Protein AF-T1FFN0-F1 (afdb_monomer_lite)

Foldseek 3Di:
DDDDDDDDDDDDDDDDDDPDPDDPPVVVCVVVVDDPDDDDDDDDDDDDDDDDDPDPDDDPPVNVVVVVVVVVVVVVVVVVVVVVVVVVVVVVVVVVVVVVVVVVVVVVVCCVVCVPPPPPPPQLVVLVVVLVVVCVVPVPCNVVSVVSVVVSVVRVVVVVVVPPDPD

Structure (mmCIF, N/CA/C/O backbone):
data_AF-T1FFN0-F1
#
_entry.id   AF-T1FFN0-F1
#
loop_
_atom_site.group_PDB
_atom_site.id
_atom_site.type_symbol
_atom_site.label_atom_id
_atom_site.label_alt_id
_atom_site.label_comp_id
_atom_site.label_asym_id
_atom_site.label_entity_id
_atom_site.label_seq_id
_atom_site.pdbx_PDB_ins_code
_atom_site.Cartn_x
_atom_site.Cartn_y
_atom_site.Cartn_z
_atom_site.occupancy
_atom_site.B_iso_or_equiv
_atom_site.auth_seq_id
_atom_site.auth_comp_id
_atom_site.auth_asym_id
_atom_site.auth_atom_id
_atom_site.pdbx_PDB_model_num
ATOM 1 N N . MET A 1 1 ? -22.263 26.441 -29.463 1.00 45.97 1 MET A N 1
ATOM 2 C CA . MET A 1 1 ? -21.286 26.185 -28.383 1.00 45.97 1 MET A CA 1
ATOM 3 C C . MET A 1 1 ? -21.674 24.880 -27.712 1.00 45.97 1 MET A C 1
ATOM 5 O O . MET A 1 1 ? -22.734 24.830 -27.111 1.00 45.97 1 MET A O 1
ATOM 9 N N . GLY A 1 2 ? -20.894 23.817 -27.893 1.00 42.19 2 GLY A N 1
ATOM 10 C CA . GLY A 1 2 ? -21.203 22.498 -27.337 1.00 42.19 2 GLY A CA 1
ATOM 11 C C . GLY A 1 2 ? -20.048 21.542 -27.599 1.00 42.19 2 GLY A C 1
ATOM 12 O O . GLY A 1 2 ? -20.045 20.845 -28.605 1.00 42.19 2 GLY A O 1
ATOM 13 N N . GLY A 1 3 ? -19.026 21.594 -26.744 1.00 42.66 3 GLY A N 1
ATOM 14 C CA . GLY A 1 3 ? -17.899 20.665 -26.771 1.00 42.66 3 GLY A CA 1
ATOM 15 C C . GLY A 1 3 ? -18.225 19.443 -25.921 1.00 42.66 3 GLY A C 1
ATOM 16 O O . GLY A 1 3 ? -18.345 19.564 -24.704 1.00 42.66 3 GLY A O 1
ATOM 17 N N . GLY A 1 4 ? -18.385 18.285 -26.559 1.00 47.31 4 GLY A N 1
ATOM 18 C CA . GLY A 1 4 ? -18.481 17.002 -25.869 1.00 47.31 4 GLY A CA 1
ATOM 19 C C . GLY A 1 4 ? -17.103 16.574 -25.374 1.00 47.31 4 GLY A C 1
ATOM 20 O O . GLY A 1 4 ? -16.190 16.378 -26.173 1.00 47.31 4 GLY A O 1
ATOM 21 N N . GLN A 1 5 ? -16.948 16.455 -24.057 1.00 47.97 5 GLN A N 1
ATOM 22 C CA . GLN A 1 5 ? -15.774 15.859 -23.426 1.00 47.97 5 GLN A CA 1
ATOM 23 C C . GLN A 1 5 ? -15.932 14.336 -23.466 1.00 47.97 5 GLN A C 1
ATOM 25 O O . GLN A 1 5 ? -16.885 13.795 -22.909 1.00 47.97 5 GLN A O 1
ATOM 30 N N . SER A 1 6 ? -15.018 13.652 -24.153 1.00 55.56 6 SER A N 1
ATOM 31 C CA . SER A 1 6 ? -14.936 12.192 -24.143 1.00 55.56 6 SER A CA 1
ATOM 32 C C . SER A 1 6 ? -14.094 11.769 -22.942 1.00 55.56 6 SER A C 1
ATOM 34 O O . SER A 1 6 ? -12.878 11.962 -22.933 1.00 55.56 6 SER A O 1
ATOM 36 N N . VAL A 1 7 ? -14.749 11.254 -21.903 1.00 54.47 7 VAL A N 1
ATOM 37 C CA . VAL A 1 7 ? -14.089 10.625 -20.755 1.00 54.47 7 VAL A CA 1
ATOM 38 C C . VAL A 1 7 ? -13.766 9.189 -21.162 1.00 54.47 7 VAL A C 1
ATOM 40 O O . VAL A 1 7 ? -14.671 8.412 -21.451 1.00 54.47 7 VAL A O 1
ATOM 43 N N . GLN A 1 8 ? -12.480 8.840 -21.234 1.00 54.41 8 GLN A N 1
ATOM 44 C CA . GLN A 1 8 ? -12.067 7.448 -21.401 1.00 54.41 8 GLN A CA 1
ATOM 45 C C . GLN A 1 8 ? -12.192 6.729 -20.059 1.00 54.41 8 GLN A C 1
ATOM 47 O O . GLN A 1 8 ? -11.518 7.067 -19.087 1.00 54.41 8 GLN A O 1
ATOM 52 N N . GLU A 1 9 ? -13.078 5.742 -20.026 1.00 49.75 9 GLU A N 1
ATOM 53 C CA . GLU A 1 9 ? -13.283 4.837 -18.904 1.00 49.75 9 GLU A CA 1
ATOM 54 C C . GLU A 1 9 ? -12.183 3.763 -18.938 1.00 49.75 9 GLU A C 1
ATOM 56 O O . GLU A 1 9 ? -12.127 2.933 -19.847 1.00 49.75 9 GLU A O 1
ATOM 61 N N . ALA A 1 10 ? -11.257 3.807 -17.980 1.00 49.78 10 ALA A N 1
ATOM 62 C CA . ALA A 1 10 ? -10.279 2.746 -17.782 1.00 49.78 10 ALA A CA 1
ATOM 63 C C . ALA A 1 10 ? -10.922 1.657 -16.914 1.00 49.78 10 ALA A C 1
ATOM 65 O O . ALA A 1 10 ? -11.065 1.820 -15.703 1.00 49.78 10 ALA A O 1
ATOM 66 N N . SER A 1 11 ? -11.341 0.556 -17.538 1.00 48.44 11 SER A N 1
ATOM 67 C CA . SER A 1 11 ? -11.796 -0.630 -16.813 1.00 48.44 11 SER A CA 1
ATOM 68 C C . SER A 1 11 ? -10.577 -1.362 -16.248 1.00 48.44 11 SER A C 1
ATOM 70 O O . SER A 1 11 ? -9.850 -2.047 -16.970 1.00 48.44 11 SER A O 1
ATOM 72 N N . SER A 1 12 ? -10.331 -1.172 -14.953 1.00 39.09 12 SER A N 1
ATOM 73 C CA . SER A 1 12 ? -9.377 -1.963 -14.181 1.00 39.09 12 SER A CA 1
ATOM 74 C C . SER A 1 12 ? -10.024 -3.301 -13.841 1.00 39.09 12 SER A C 1
ATOM 76 O O . SER A 1 12 ? -10.807 -3.386 -12.900 1.00 39.09 12 SER A O 1
ATOM 78 N N . ASN A 1 13 ? -9.707 -4.342 -14.607 1.00 48.81 13 ASN A N 1
ATOM 79 C CA . ASN A 1 13 ? -9.974 -5.708 -14.173 1.00 48.81 13 ASN A CA 1
ATOM 80 C C . ASN A 1 13 ? -8.762 -6.202 -13.380 1.00 48.81 13 ASN A C 1
ATOM 82 O O . ASN A 1 13 ? -7.650 -6.263 -13.904 1.00 48.81 13 ASN A O 1
ATOM 86 N N . GLU A 1 14 ? -8.991 -6.517 -12.108 1.00 52.44 14 GLU A N 1
ATOM 87 C CA . GLU A 1 14 ? -8.024 -7.163 -11.229 1.00 52.44 14 GLU A CA 1
ATOM 88 C C . GLU A 1 14 ? -7.715 -8.575 -11.738 1.00 52.44 14 GLU A C 1
ATOM 90 O O . GLU A 1 14 ? -8.540 -9.485 -11.661 1.00 52.44 14 GLU A O 1
ATOM 95 N N . ALA A 1 15 ? -6.498 -8.755 -12.237 1.00 44.44 15 ALA A N 1
ATOM 96 C CA . ALA A 1 15 ? -5.793 -10.024 -12.217 1.00 44.44 15 ALA A CA 1
ATOM 97 C C . ALA A 1 15 ? -4.294 -9.717 -12.163 1.00 44.44 15 ALA A C 1
ATOM 99 O O . ALA A 1 15 ? -3.746 -9.078 -13.061 1.00 44.44 15 ALA A O 1
ATOM 100 N N . ASP A 1 16 ? -3.652 -10.152 -11.081 1.00 49.78 16 ASP A N 1
ATOM 101 C CA . ASP A 1 16 ? -2.201 -10.218 -10.959 1.00 49.78 16 ASP A CA 1
ATOM 1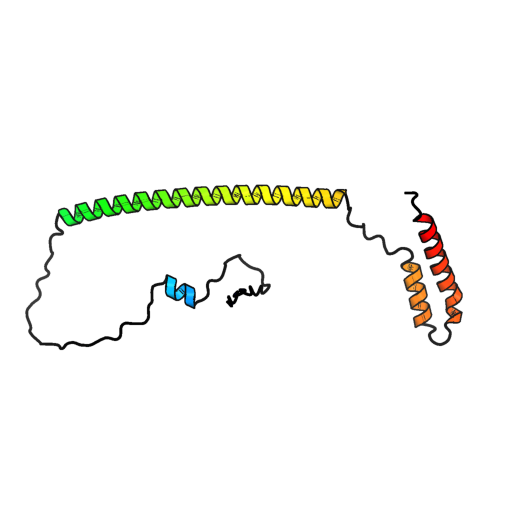02 C C . ASP A 1 16 ? -1.591 -10.874 -12.205 1.00 49.78 16 ASP A C 1
ATOM 104 O O . ASP A 1 16 ? -1.921 -12.015 -12.539 1.00 49.78 16 ASP A O 1
ATOM 108 N N . ASN A 1 17 ? -0.715 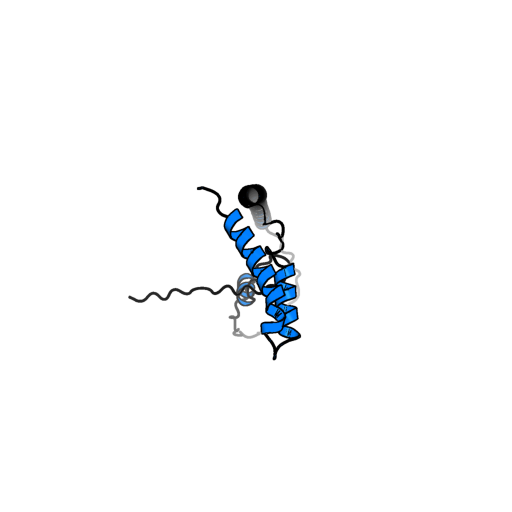-10.141 -12.891 1.00 49.81 17 ASN A N 1
ATOM 109 C CA . ASN A 1 17 ? 0.670 -10.488 -13.225 1.00 49.81 17 ASN A CA 1
ATOM 110 C C . ASN A 1 17 ? 1.152 -9.587 -14.373 1.00 49.81 17 ASN A C 1
ATOM 112 O O . ASN A 1 17 ? 0.579 -9.580 -15.456 1.00 49.81 17 ASN A O 1
ATOM 116 N N . ASP A 1 18 ? 2.255 -8.895 -14.095 1.00 44.69 18 ASP A N 1
ATOM 117 C CA . ASP A 1 18 ? 3.072 -8.079 -14.995 1.00 44.69 18 ASP A CA 1
ATOM 118 C C . ASP A 1 18 ? 2.391 -6.838 -15.599 1.00 44.69 18 ASP A C 1
ATOM 120 O O . ASP A 1 18 ? 1.409 -6.905 -16.334 1.00 44.69 18 ASP A O 1
ATOM 124 N N . SER A 1 19 ? 2.943 -5.662 -15.288 1.00 50.25 19 SER A N 1
ATOM 125 C CA . SER A 1 19 ? 2.472 -4.364 -15.785 1.00 50.25 19 SER A CA 1
ATOM 126 C C . SER A 1 19 ? 2.833 -4.208 -17.265 1.00 50.25 19 SER A C 1
ATOM 128 O O . SER A 1 19 ? 3.735 -3.462 -17.645 1.00 50.25 19 SER A O 1
ATOM 130 N N . ILE A 1 20 ? 2.141 -4.960 -18.114 1.00 58.66 20 ILE A N 1
ATOM 131 C CA . ILE A 1 20 ? 2.152 -4.807 -19.559 1.00 58.66 20 ILE A CA 1
ATOM 132 C C . ILE A 1 20 ? 0.840 -4.116 -19.907 1.00 58.66 20 ILE A C 1
ATOM 134 O O . ILE A 1 20 ? -0.233 -4.715 -19.887 1.00 58.66 20 ILE A O 1
ATOM 138 N N . ILE A 1 21 ? 0.927 -2.823 -20.218 1.00 66.44 21 ILE A N 1
ATOM 139 C CA . ILE A 1 21 ? -0.193 -2.064 -20.773 1.00 66.44 21 ILE A CA 1
ATOM 140 C C . ILE A 1 21 ? -0.539 -2.710 -22.122 1.00 66.44 21 ILE A C 1
ATOM 142 O O . ILE A 1 21 ? 0.165 -2.520 -23.116 1.00 66.44 21 ILE A O 1
ATOM 146 N N . GLY A 1 22 ? -1.593 -3.525 -22.146 1.00 68.00 22 GLY A N 1
ATOM 147 C CA . GLY A 1 22 ? -2.051 -4.212 -23.346 1.00 68.00 22 GLY A CA 1
ATOM 148 C C . GLY A 1 22 ? -2.553 -3.207 -24.377 1.00 68.00 22 GLY A C 1
ATOM 149 O O . GLY A 1 22 ? -3.601 -2.589 -24.200 1.00 68.00 22 GLY A O 1
ATOM 150 N N . ILE A 1 23 ? -1.818 -3.035 -25.474 1.00 82.12 23 ILE A N 1
ATOM 151 C CA . ILE A 1 23 ? -2.325 -2.285 -26.623 1.00 82.12 23 ILE A CA 1
ATOM 152 C C . ILE A 1 23 ? -3.437 -3.087 -27.303 1.00 82.12 23 ILE A C 1
ATOM 154 O O . ILE A 1 23 ? -3.294 -4.281 -27.564 1.00 82.12 23 ILE A O 1
ATOM 158 N N . SER A 1 24 ? -4.553 -2.429 -27.623 1.00 77.88 24 SER A N 1
ATOM 159 C CA . SER A 1 24 ? -5.635 -3.072 -28.367 1.00 77.88 24 SER A CA 1
ATOM 160 C C . SER A 1 24 ? -5.142 -3.535 -29.740 1.00 77.88 24 SER A C 1
ATOM 162 O O . SER A 1 24 ? -4.350 -2.858 -30.399 1.00 77.88 24 SER A O 1
ATOM 164 N N . GLU A 1 25 ? -5.666 -4.662 -30.219 1.00 77.75 25 GLU A N 1
ATOM 165 C CA . GLU A 1 25 ? -5.249 -5.299 -31.475 1.00 77.75 25 GLU A CA 1
ATOM 166 C C . GLU A 1 25 ? -5.337 -4.357 -32.695 1.00 77.75 25 GLU A C 1
ATOM 168 O O . GLU A 1 25 ? -4.529 -4.432 -33.622 1.00 77.75 25 GLU A O 1
ATOM 173 N N . ALA A 1 26 ? -6.277 -3.408 -32.675 1.00 71.62 26 ALA A N 1
ATOM 174 C CA . ALA A 1 26 ? -6.401 -2.368 -33.695 1.00 71.62 26 ALA A CA 1
ATOM 175 C C . ALA A 1 26 ? -5.206 -1.392 -33.713 1.00 71.62 26 ALA A C 1
ATOM 177 O O . ALA A 1 26 ? -4.771 -0.964 -34.782 1.00 71.62 26 ALA A O 1
ATOM 178 N N . VAL A 1 27 ? -4.655 -1.059 -32.542 1.00 78.62 27 VAL A N 1
ATOM 179 C CA . VAL A 1 27 ? -3.467 -0.203 -32.399 1.00 78.62 27 VAL A CA 1
ATOM 180 C C . VAL A 1 27 ? -2.218 -0.979 -32.808 1.00 78.62 27 VAL A C 1
ATOM 182 O O . VAL A 1 27 ? -1.406 -0.464 -33.575 1.00 78.62 27 VAL A O 1
ATOM 185 N N . ALA A 1 28 ? -2.116 -2.248 -32.400 1.00 84.12 28 ALA A N 1
ATOM 186 C CA . ALA A 1 28 ? -1.032 -3.132 -32.820 1.00 84.12 28 ALA A CA 1
ATOM 187 C C . ALA A 1 28 ? -0.964 -3.262 -34.354 1.00 84.12 28 ALA A C 1
ATOM 189 O O . ALA A 1 28 ? 0.104 -3.108 -34.942 1.00 84.12 28 ALA A O 1
ATOM 190 N N . LYS A 1 29 ? -2.109 -3.450 -35.028 1.00 81.31 29 LYS A N 1
ATOM 191 C CA . LYS A 1 29 ? -2.185 -3.546 -36.500 1.00 81.31 29 LYS A CA 1
ATOM 192 C C . LYS A 1 29 ? -1.694 -2.285 -37.224 1.00 81.31 29 LYS A C 1
ATOM 194 O O . LYS A 1 29 ? -1.070 -2.415 -38.275 1.00 81.31 29 LYS A O 1
ATOM 199 N N . ARG A 1 30 ? -1.918 -1.092 -36.658 1.00 77.56 30 ARG A N 1
ATOM 200 C CA . ARG A 1 30 ? -1.403 0.181 -37.203 1.00 77.56 30 ARG A CA 1
ATOM 201 C C . ARG A 1 30 ? 0.102 0.335 -36.994 1.00 77.56 30 ARG A C 1
ATOM 203 O O . ARG A 1 30 ? 0.792 0.748 -37.918 1.00 77.56 30 ARG A O 1
ATOM 210 N N . LEU A 1 31 ? 0.615 -0.050 -35.823 1.00 79.19 31 LEU A N 1
ATOM 211 C CA . LEU A 1 31 ? 2.058 -0.065 -35.542 1.00 79.19 31 LEU A CA 1
ATOM 212 C C . LEU A 1 31 ? 2.816 -1.031 -36.467 1.00 79.19 31 LEU A C 1
ATOM 214 O O . LEU A 1 31 ? 3.953 -0.768 -36.841 1.00 79.19 31 LEU A O 1
ATOM 218 N N . LEU A 1 32 ? 2.162 -2.121 -36.880 1.00 80.56 32 LEU A N 1
ATOM 219 C CA . LEU A 1 32 ? 2.678 -3.107 -37.834 1.00 80.56 32 LEU A CA 1
ATOM 220 C C . LEU A 1 32 ? 2.553 -2.674 -39.310 1.00 80.56 32 LEU A C 1
ATOM 222 O O . LEU A 1 32 ? 2.907 -3.454 -40.192 1.00 80.56 32 LEU A O 1
ATOM 226 N N . GLY A 1 33 ? 2.041 -1.469 -39.598 1.00 62.47 33 GLY A N 1
ATOM 227 C CA . GLY A 1 33 ? 2.013 -0.894 -40.948 1.00 62.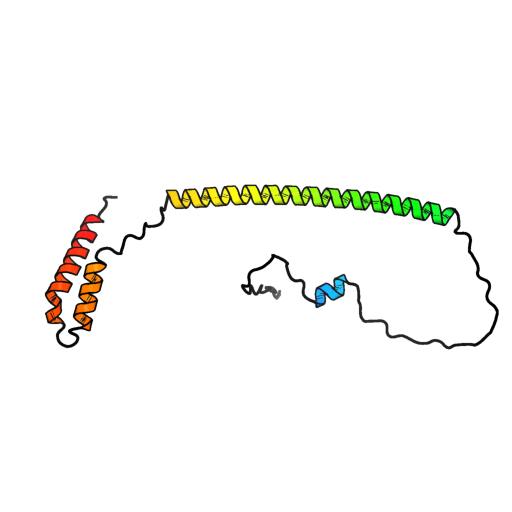47 33 GLY A CA 1
ATOM 2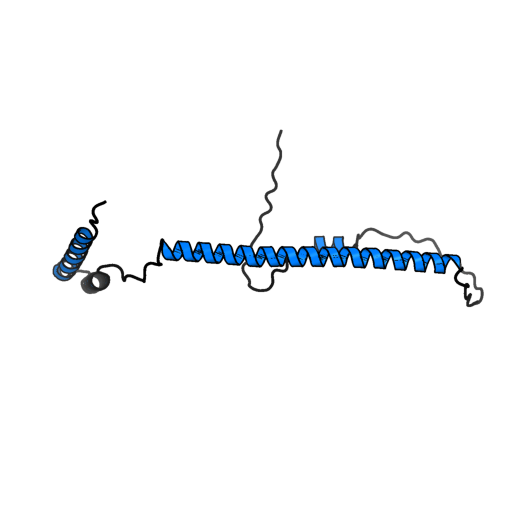28 C C . GLY A 1 33 ? 1.150 -1.645 -41.970 1.00 62.47 33 GLY A C 1
ATOM 229 O O . GLY A 1 33 ? 1.285 -1.414 -43.168 1.00 62.47 33 GLY A O 1
ATOM 230 N N . LYS A 1 34 ? 0.258 -2.543 -41.532 1.00 67.31 34 LYS A N 1
ATOM 231 C CA . LYS A 1 34 ? -0.667 -3.259 -42.422 1.00 67.31 34 LYS A CA 1
ATOM 232 C C . LYS A 1 34 ? -1.910 -2.407 -42.677 1.00 67.31 34 LYS A C 1
ATOM 234 O O . LYS A 1 34 ? -2.956 -2.637 -42.072 1.00 67.31 34 LYS A O 1
ATOM 239 N N . ASN A 1 35 ? -1.796 -1.433 -43.575 1.00 63.53 35 ASN A N 1
ATOM 240 C CA . ASN A 1 35 ? -2.975 -0.855 -44.214 1.00 63.53 35 ASN A CA 1
ATOM 241 C C . ASN A 1 35 ? -3.529 -1.891 -45.202 1.00 63.53 35 ASN A C 1
ATOM 243 O O . ASN A 1 35 ? -2.797 -2.415 -46.039 1.00 63.53 35 ASN A O 1
ATOM 247 N N . LYS A 1 36 ? -4.803 -2.253 -45.035 1.00 55.66 36 LYS A N 1
ATOM 248 C CA . LYS A 1 36 ? -5.549 -3.095 -45.971 1.00 55.66 36 LYS A CA 1
ATOM 249 C C . LYS A 1 36 ? -6.199 -2.185 -47.004 1.00 55.66 36 LYS A C 1
ATOM 251 O O . LYS A 1 36 ? -7.382 -1.942 -46.871 1.00 55.66 36 LYS A O 1
ATOM 256 N N . ASP A 1 37 ? -5.440 -1.703 -47.972 1.00 50.00 37 ASP A N 1
ATOM 257 C CA . ASP A 1 37 ? -5.969 -1.090 -49.191 1.00 50.00 37 ASP A CA 1
ATOM 258 C C . ASP A 1 37 ? -4.861 -1.193 -50.237 1.00 50.00 37 ASP A C 1
ATOM 260 O O . ASP A 1 37 ? -3.957 -0.373 -50.238 1.00 50.00 37 ASP A O 1
ATOM 264 N N . ASP A 1 38 ? -4.884 -2.260 -51.035 1.00 41.69 38 ASP A N 1
ATOM 265 C CA . ASP A 1 38 ? -4.315 -2.295 -52.388 1.00 41.69 38 ASP A CA 1
ATOM 266 C C . ASP A 1 38 ? -4.934 -3.501 -53.105 1.00 41.69 38 ASP A C 1
ATOM 268 O O . ASP A 1 38 ? -4.394 -4.607 -53.184 1.00 41.69 38 ASP A O 1
ATOM 272 N N . GLU A 1 39 ? -6.165 -3.268 -53.551 1.00 32.56 39 GLU A N 1
ATOM 273 C CA . GLU A 1 39 ? -6.803 -4.001 -54.628 1.00 32.56 39 GLU A CA 1
ATOM 274 C C . GLU A 1 39 ? -6.054 -3.694 -55.932 1.00 32.56 39 GLU A C 1
ATOM 276 O O . GLU A 1 39 ? -5.780 -2.547 -56.283 1.00 32.56 39 GLU A O 1
ATOM 281 N N . GLN A 1 40 ? -5.670 -4.757 -56.622 1.00 40.94 40 GLN A N 1
ATOM 282 C CA . GLN A 1 40 ? -4.894 -4.733 -57.852 1.00 40.94 40 GLN A CA 1
ATOM 283 C C . GLN A 1 40 ? -5.732 -4.220 -59.033 1.00 40.94 40 GLN A C 1
ATOM 285 O O . GLN A 1 40 ? -6.929 -4.497 -59.102 1.00 40.94 40 GLN A O 1
ATOM 290 N N . PRO A 1 41 ? -5.086 -3.660 -60.069 1.00 34.69 41 PRO A N 1
ATOM 291 C CA . PRO A 1 41 ? -5.476 -4.065 -61.409 1.00 34.69 41 PRO A CA 1
ATOM 292 C C . PRO A 1 41 ? -4.305 -4.685 -62.169 1.00 34.69 41 PRO A C 1
ATOM 294 O O . PRO A 1 41 ? -3.175 -4.199 -62.186 1.00 34.69 41 PRO A O 1
ATOM 297 N N . ALA A 1 42 ? -4.623 -5.819 -62.785 1.00 35.41 42 ALA A N 1
ATOM 298 C CA . ALA A 1 42 ? -3.781 -6.563 -63.697 1.00 35.41 42 ALA A CA 1
ATOM 299 C C . ALA A 1 42 ? -3.518 -5.768 -64.986 1.00 35.41 42 ALA A C 1
ATOM 301 O O . ALA A 1 42 ? -4.438 -5.177 -65.550 1.00 35.41 42 ALA A O 1
ATOM 302 N N . ILE A 1 43 ? -2.286 -5.837 -65.497 1.00 34.22 43 ILE A N 1
ATOM 303 C CA . ILE A 1 43 ? -1.988 -5.567 -66.907 1.00 34.22 43 ILE A CA 1
ATOM 304 C C . ILE A 1 43 ? -1.242 -6.778 -67.476 1.00 34.22 43 ILE A C 1
ATOM 306 O O . ILE A 1 43 ? -0.409 -7.394 -66.813 1.00 34.22 43 ILE A O 1
ATOM 310 N N . ALA A 1 44 ? -1.670 -7.135 -68.682 1.00 34.53 44 ALA A N 1
ATOM 311 C CA . ALA A 1 44 ? -1.509 -8.393 -69.385 1.00 34.53 44 ALA A CA 1
ATOM 312 C C . ALA A 1 44 ? -0.065 -8.850 -69.657 1.00 34.53 44 ALA A C 1
ATOM 314 O O . ALA A 1 44 ? 0.855 -8.058 -69.845 1.00 34.53 44 ALA A O 1
ATOM 315 N N . GLN A 1 45 ? 0.066 -10.174 -69.747 1.00 39.06 45 GLN A N 1
ATOM 316 C CA . GLN A 1 45 ? 1.222 -10.910 -70.247 1.00 39.06 45 GLN A CA 1
ATOM 317 C C . GLN A 1 45 ? 1.363 -10.732 -71.767 1.00 39.06 45 GLN A C 1
ATOM 319 O O . GLN A 1 45 ? 0.380 -10.839 -72.500 1.00 39.06 45 GLN A O 1
ATOM 324 N N . SER A 1 46 ? 2.595 -10.560 -72.245 1.00 40.19 46 SER A N 1
ATOM 325 C CA . SER A 1 46 ? 2.984 -10.928 -73.609 1.00 40.19 46 SER A CA 1
ATOM 326 C C . SER A 1 46 ? 4.243 -11.787 -73.542 1.00 40.19 46 SER A C 1
ATOM 328 O O . SER A 1 46 ? 5.275 -11.338 -73.039 1.00 40.19 46 SER A O 1
ATOM 330 N N . ASP A 1 47 ? 4.120 -13.019 -74.029 1.00 39.59 47 ASP A N 1
ATOM 331 C CA . ASP A 1 47 ? 5.189 -14.001 -74.189 1.00 39.59 47 ASP A CA 1
ATOM 332 C C . ASP A 1 47 ? 6.327 -13.505 -75.090 1.00 39.59 47 ASP A C 1
ATOM 334 O O . ASP A 1 47 ? 6.109 -12.819 -76.090 1.00 39.59 47 ASP A O 1
ATOM 338 N N . GLY A 1 48 ? 7.547 -13.931 -74.762 1.00 38.00 48 GLY A N 1
ATOM 339 C CA . GLY A 1 48 ? 8.741 -13.688 -75.563 1.00 38.00 48 GLY A CA 1
ATOM 340 C C . GLY A 1 48 ? 9.998 -14.254 -74.911 1.00 38.00 48 GLY A C 1
ATOM 341 O O . GLY A 1 48 ? 10.735 -13.541 -74.238 1.00 38.00 48 GLY A O 1
ATOM 342 N N . THR A 1 49 ? 10.230 -15.550 -75.114 1.00 41.62 49 THR A N 1
ATOM 343 C CA . THR A 1 49 ? 11.469 -16.296 -74.847 1.00 41.62 49 THR A CA 1
ATOM 344 C C . THR A 1 49 ? 12.734 -15.487 -75.148 1.00 41.62 49 THR A C 1
ATOM 346 O O . THR A 1 49 ? 12.908 -15.063 -76.286 1.00 41.62 49 THR A O 1
ATOM 349 N N . THR A 1 50 ? 13.671 -15.367 -74.197 1.00 40.19 50 THR A N 1
ATOM 350 C CA . THR A 1 50 ? 15.123 -15.323 -74.476 1.00 40.19 50 THR A CA 1
ATOM 351 C C . THR A 1 50 ? 15.944 -15.608 -73.214 1.00 40.19 50 THR A C 1
ATOM 353 O O . THR A 1 50 ? 15.653 -15.145 -72.116 1.00 40.19 50 THR A O 1
ATOM 356 N N . SER A 1 51 ? 16.963 -16.432 -73.437 1.00 50.97 51 SER A N 1
ATOM 357 C CA . SER A 1 51 ? 17.923 -17.074 -72.550 1.00 50.97 51 SER A CA 1
ATOM 358 C C . SER A 1 51 ? 18.482 -16.285 -71.367 1.00 50.97 51 SER A C 1
ATOM 360 O O . SER A 1 51 ? 18.778 -15.094 -71.424 1.00 50.97 51 SER A O 1
ATOM 362 N N . GLN A 1 52 ? 18.744 -17.064 -70.318 1.00 58.69 52 GLN A N 1
ATOM 363 C CA . GLN A 1 52 ? 19.513 -16.710 -69.139 1.00 58.69 52 GLN A CA 1
ATOM 364 C C . GLN A 1 52 ? 20.873 -16.095 -69.490 1.00 58.69 52 GLN A C 1
ATOM 366 O O . GLN A 1 52 ? 21.690 -16.706 -70.175 1.00 58.69 52 GLN A O 1
ATOM 371 N N . VAL A 1 53 ? 21.150 -14.936 -68.898 1.00 44.84 53 VAL A N 1
ATOM 372 C CA . VAL A 1 53 ? 22.506 -14.501 -68.571 1.00 44.84 53 VAL A CA 1
ATOM 373 C C . VAL A 1 53 ? 22.467 -14.078 -67.110 1.00 44.84 53 VAL A C 1
ATOM 375 O O . VAL A 1 53 ? 21.830 -13.087 -66.755 1.00 44.84 53 VAL A O 1
ATOM 378 N N . SER A 1 54 ? 23.119 -14.864 -66.251 1.00 59.97 54 SER A N 1
ATOM 379 C CA . SER A 1 54 ? 23.410 -14.500 -64.863 1.00 59.97 54 SER A CA 1
ATOM 380 C C . SER A 1 54 ? 24.289 -13.250 -64.865 1.00 59.97 54 SER A C 1
ATOM 382 O O . SER A 1 54 ? 25.516 -13.325 -64.920 1.00 59.97 54 SER A O 1
ATOM 384 N N . SER A 1 55 ? 23.645 -12.085 -64.865 1.00 53.91 55 SER A N 1
ATOM 385 C CA . SER A 1 55 ? 24.304 -10.788 -64.834 1.00 53.91 55 SER A CA 1
ATOM 386 C C . SER A 1 55 ? 24.728 -10.497 -63.398 1.00 53.91 55 SER A C 1
ATOM 388 O O . SER A 1 55 ? 23.977 -9.926 -62.607 1.00 53.91 55 SER A O 1
ATOM 390 N N . PHE A 1 56 ? 25.947 -10.903 -63.044 1.00 60.22 56 PHE A N 1
ATOM 391 C CA . PHE A 1 56 ? 26.642 -10.294 -61.918 1.00 60.22 56 PHE A CA 1
ATOM 392 C C . PHE A 1 56 ? 26.872 -8.825 -62.275 1.00 60.22 56 PHE A C 1
ATOM 394 O O . PHE A 1 56 ? 27.817 -8.482 -62.983 1.00 60.22 56 PHE A O 1
ATOM 401 N N . ARG A 1 57 ? 25.969 -7.949 -61.826 1.00 65.50 57 ARG A N 1
ATOM 402 C CA . ARG A 1 57 ? 26.206 -6.507 -61.855 1.00 65.50 57 ARG A CA 1
ATOM 403 C C . ARG A 1 57 ? 27.306 -6.212 -60.834 1.00 65.50 57 ARG A C 1
ATOM 405 O O . ARG A 1 57 ? 27.084 -6.483 -59.652 1.00 65.50 57 ARG A O 1
ATOM 412 N N . PRO A 1 58 ? 28.468 -5.668 -61.231 1.00 58.75 58 PRO A N 1
ATOM 413 C CA . PRO A 1 58 ? 29.410 -5.159 -60.250 1.00 58.75 58 PRO A CA 1
ATOM 414 C C . PRO A 1 58 ? 28.701 -4.038 -59.486 1.00 58.75 58 PRO A C 1
ATOM 416 O O . PRO A 1 58 ? 28.231 -3.067 -60.082 1.00 58.75 58 PRO A O 1
ATOM 419 N N . VAL A 1 59 ? 28.550 -4.209 -58.171 1.00 64.88 59 VAL A N 1
ATOM 420 C CA . VAL A 1 59 ? 28.050 -3.154 -57.285 1.00 64.88 59 VAL A CA 1
ATOM 421 C C . VAL A 1 59 ? 28.943 -1.935 -57.507 1.00 64.88 59 VAL A C 1
ATOM 423 O O . VAL A 1 59 ? 30.157 -2.028 -57.323 1.00 64.88 59 VAL A O 1
ATOM 426 N N . SER A 1 60 ? 28.357 -0.821 -57.959 1.00 73.31 60 SER A N 1
ATOM 427 C CA . SER A 1 60 ? 29.100 0.425 -58.179 1.00 73.31 60 SER A CA 1
ATOM 428 C C . SER A 1 60 ? 29.834 0.806 -56.891 1.00 73.31 60 SER A C 1
ATOM 430 O O . SER A 1 60 ? 29.258 0.732 -55.803 1.00 73.31 60 SER A O 1
ATOM 432 N N . LEU A 1 61 ? 31.097 1.221 -57.006 1.00 72.00 61 LEU A N 1
ATOM 433 C CA . LEU A 1 61 ? 31.917 1.692 -55.885 1.00 72.00 61 LEU A CA 1
ATOM 434 C C . LEU A 1 61 ? 31.180 2.764 -55.055 1.00 72.00 61 LEU A C 1
ATOM 436 O O . LEU A 1 61 ? 31.270 2.767 -53.830 1.00 72.00 61 LEU A O 1
ATOM 440 N N . GLU A 1 62 ? 30.368 3.594 -55.714 1.00 75.56 62 GLU A N 1
ATOM 441 C CA . GLU A 1 62 ? 29.524 4.632 -55.108 1.00 75.56 62 GLU A CA 1
ATOM 442 C C . GLU A 1 62 ? 28.379 4.066 -54.249 1.00 75.56 62 GLU A C 1
ATOM 444 O O . GLU A 1 62 ? 28.000 4.644 -53.231 1.00 75.56 62 GLU A O 1
ATOM 449 N N . ALA A 1 63 ? 27.834 2.902 -54.613 1.00 81.62 63 ALA A N 1
ATOM 450 C CA . ALA A 1 63 ? 26.794 2.243 -53.826 1.00 81.62 63 ALA A CA 1
ATOM 451 C C . ALA A 1 63 ? 27.363 1.663 -52.519 1.00 81.62 63 ALA A C 1
ATOM 453 O O . ALA A 1 63 ? 26.703 1.707 -51.478 1.00 81.62 63 ALA A O 1
ATOM 454 N N . ASN A 1 64 ? 28.607 1.173 -52.547 1.00 81.00 64 ASN A N 1
ATOM 455 C CA . ASN A 1 64 ? 29.299 0.692 -51.352 1.00 81.00 64 ASN A CA 1
ATOM 456 C C . ASN A 1 64 ? 29.663 1.835 -50.393 1.00 81.00 64 ASN A C 1
ATOM 458 O O . ASN A 1 64 ? 29.488 1.686 -49.184 1.00 81.00 64 ASN A O 1
ATOM 462 N N . THR A 1 65 ? 30.121 2.986 -50.898 1.00 83.62 65 THR A N 1
ATOM 463 C CA . THR A 1 65 ? 30.431 4.148 -50.045 1.00 83.62 65 THR A CA 1
ATOM 464 C C . THR A 1 65 ? 29.173 4.724 -49.391 1.00 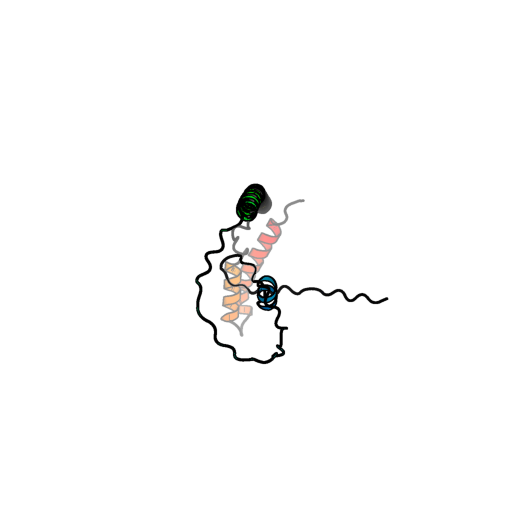83.62 65 THR A C 1
ATOM 466 O O . THR A 1 65 ? 29.186 5.005 -48.192 1.00 83.62 65 THR A O 1
ATOM 469 N N . LEU A 1 66 ? 28.059 4.810 -50.127 1.00 89.88 66 LEU A N 1
ATOM 470 C CA . LEU A 1 66 ? 26.757 5.209 -49.580 1.00 89.88 66 LEU A CA 1
ATOM 471 C C . LEU A 1 66 ? 26.241 4.223 -48.519 1.00 89.88 66 LEU A C 1
ATOM 473 O O . LEU A 1 66 ? 25.671 4.624 -47.504 1.00 89.88 66 LEU A O 1
ATOM 477 N N . TYR A 1 67 ? 26.442 2.923 -48.731 1.00 88.12 67 TYR A N 1
ATOM 478 C CA . TYR A 1 67 ? 26.069 1.906 -47.751 1.00 88.12 67 TYR A CA 1
ATOM 479 C C . TYR A 1 67 ? 26.872 2.042 -46.449 1.00 88.12 67 TYR A C 1
ATOM 481 O O . TYR A 1 67 ? 26.299 1.972 -45.359 1.00 88.12 67 TYR A O 1
ATOM 489 N N . LEU A 1 68 ? 28.186 2.269 -46.548 1.00 90.25 68 LEU A N 1
ATOM 490 C CA . LEU A 1 68 ? 29.052 2.467 -45.385 1.00 90.25 68 LEU A CA 1
ATOM 491 C C . LEU A 1 68 ? 28.671 3.727 -44.600 1.00 90.25 68 LEU A C 1
ATOM 493 O O . LEU A 1 68 ? 28.499 3.639 -43.384 1.00 90.25 68 LEU A O 1
ATOM 497 N N . SER A 1 69 ? 28.435 4.853 -45.281 1.00 87.81 69 SER A N 1
ATOM 498 C CA . SER A 1 69 ? 28.026 6.097 -44.616 1.00 87.81 69 SER A CA 1
ATOM 499 C C . SER A 1 69 ? 26.667 5.956 -43.923 1.00 87.81 69 SER A C 1
ATOM 501 O O . SER A 1 69 ? 26.504 6.367 -42.773 1.00 87.81 69 SER A O 1
ATOM 503 N N . LYS A 1 70 ? 25.699 5.279 -44.553 1.00 92.06 70 LYS A N 1
ATOM 504 C CA . LYS A 1 70 ? 24.405 4.969 -43.928 1.00 92.06 70 LYS A CA 1
ATOM 505 C C . LYS A 1 70 ? 24.564 4.066 -42.704 1.00 92.06 70 LYS A C 1
ATOM 507 O O . LYS A 1 70 ? 23.906 4.282 -41.688 1.00 92.06 70 LYS A O 1
ATOM 512 N N . LYS A 1 71 ? 25.447 3.067 -42.768 1.00 93.31 71 LYS A N 1
ATOM 513 C CA . LYS A 1 71 ? 25.734 2.168 -41.641 1.00 93.31 71 LYS A CA 1
ATOM 514 C C . LYS A 1 71 ? 26.360 2.914 -40.462 1.00 93.31 71 LYS A C 1
ATOM 516 O O . LYS A 1 71 ? 26.029 2.620 -39.317 1.00 93.31 71 LYS A O 1
ATOM 521 N N . GLU A 1 72 ? 27.242 3.871 -40.722 1.00 94.25 72 GLU A N 1
ATOM 522 C CA . GLU A 1 72 ? 27.813 4.737 -39.686 1.00 94.25 72 GLU A CA 1
ATOM 523 C C . GLU A 1 72 ? 26.748 5.626 -39.044 1.00 94.25 72 GLU A C 1
ATOM 525 O O . GLU A 1 72 ? 26.667 5.682 -37.819 1.00 94.25 72 GLU A O 1
ATOM 530 N N . GLN A 1 73 ? 25.867 6.230 -39.845 1.00 93.44 73 GLN A N 1
ATOM 531 C CA . GLN A 1 73 ? 24.748 7.023 -39.328 1.00 93.44 73 GLN A CA 1
ATOM 532 C C . GLN A 1 73 ? 23.821 6.191 -38.435 1.00 93.44 73 GLN A C 1
ATOM 534 O O . GLN A 1 73 ? 23.474 6.629 -37.340 1.00 93.44 73 GLN A O 1
ATOM 539 N N . ILE A 1 74 ? 23.477 4.965 -38.847 1.00 94.12 74 ILE A N 1
ATOM 540 C CA . ILE A 1 74 ? 22.670 4.046 -38.028 1.00 94.12 74 ILE A CA 1
ATOM 541 C C . ILE A 1 74 ? 23.348 3.790 -36.679 1.00 94.12 74 ILE A C 1
ATOM 543 O O . ILE A 1 74 ? 22.695 3.902 -35.646 1.00 94.12 74 ILE A O 1
ATOM 547 N N . LYS A 1 75 ? 24.661 3.527 -36.658 1.00 95.56 75 LYS A N 1
ATOM 548 C CA . LYS A 1 75 ? 25.403 3.321 -35.402 1.00 95.56 75 LYS A CA 1
ATOM 549 C C . LYS A 1 75 ? 25.366 4.546 -34.491 1.00 95.56 75 LYS A C 1
ATOM 551 O O . LYS A 1 75 ? 25.239 4.393 -33.278 1.00 95.56 75 LYS A O 1
ATOM 556 N N . VAL A 1 76 ? 25.479 5.751 -35.051 1.00 96.25 76 VAL A N 1
ATOM 557 C CA . VAL A 1 76 ? 25.389 6.997 -34.274 1.00 96.25 76 VAL A CA 1
ATOM 558 C C . VAL A 1 76 ? 24.012 7.120 -33.622 1.00 96.25 76 VAL A C 1
ATOM 560 O O . VAL A 1 76 ? 23.936 7.354 -32.416 1.00 96.25 76 VAL A O 1
ATOM 563 N N . PHE A 1 77 ? 22.933 6.882 -34.374 1.00 96.75 77 PHE A N 1
ATOM 564 C CA . PHE A 1 77 ? 21.575 6.902 -33.824 1.00 96.75 77 PHE A CA 1
ATOM 565 C C . PHE A 1 77 ? 21.348 5.805 -32.786 1.00 96.75 77 PHE A C 1
ATOM 567 O O . PHE A 1 77 ? 20.806 6.082 -31.719 1.00 96.75 77 PHE A O 1
ATOM 574 N N . GLU A 1 78 ? 21.795 4.578 -33.047 1.00 96.75 78 GLU A N 1
ATOM 575 C CA . GLU A 1 78 ? 21.700 3.487 -32.076 1.00 96.75 78 GLU A CA 1
ATOM 576 C C . GLU A 1 78 ? 22.378 3.848 -30.756 1.00 96.75 78 GLU A C 1
ATOM 578 O O . GLU A 1 78 ? 21.805 3.632 -29.689 1.00 96.75 78 GLU A O 1
ATOM 583 N N . ASN A 1 79 ? 23.584 4.411 -30.813 1.00 96.94 79 ASN A N 1
ATOM 584 C CA . ASN A 1 79 ? 24.309 4.828 -29.618 1.00 96.94 79 ASN A CA 1
ATOM 585 C C . ASN A 1 79 ? 23.578 5.960 -28.887 1.00 96.94 79 ASN A C 1
ATOM 587 O O . ASN A 1 79 ? 23.440 5.902 -27.665 1.00 96.94 79 ASN A O 1
ATOM 591 N N . TYR A 1 80 ? 23.056 6.940 -29.625 1.00 97.56 80 TYR A N 1
ATOM 592 C CA . TYR A 1 80 ? 22.291 8.054 -29.072 1.00 97.56 80 TYR A CA 1
ATOM 593 C C . TYR A 1 80 ? 21.023 7.587 -28.342 1.00 97.56 80 TYR A C 1
ATOM 595 O O . TYR A 1 80 ? 20.801 7.949 -27.185 1.00 97.56 80 TYR A O 1
ATOM 603 N N . TYR A 1 81 ? 20.214 6.729 -28.968 1.00 97.69 81 TYR A N 1
ATOM 604 C CA . TYR A 1 81 ? 18.990 6.218 -28.348 1.00 97.69 81 TYR A CA 1
ATOM 605 C C . TYR A 1 81 ? 19.279 5.263 -27.188 1.00 97.69 81 TYR A C 1
ATOM 607 O O . TYR A 1 81 ? 18.599 5.329 -26.167 1.00 97.69 81 TYR A O 1
ATOM 615 N N . LYS A 1 82 ? 20.330 4.436 -27.278 1.00 98.19 82 LYS A N 1
ATOM 616 C CA . LYS A 1 82 ? 20.786 3.616 -26.143 1.00 98.19 82 LYS A CA 1
ATOM 617 C C . LYS A 1 82 ? 21.196 4.480 -24.954 1.00 98.19 82 LYS A C 1
ATOM 619 O O . LYS A 1 82 ? 20.899 4.129 -23.817 1.00 98.19 82 LYS A O 1
ATOM 624 N N . GLN A 1 83 ? 21.874 5.600 -25.196 1.00 97.75 83 GLN A N 1
ATOM 625 C CA . GLN A 1 83 ? 22.268 6.513 -24.128 1.00 97.75 83 GLN A CA 1
ATOM 626 C C . GLN A 1 83 ? 21.053 7.191 -23.484 1.00 97.75 83 GLN A C 1
ATOM 628 O O . GLN A 1 83 ? 20.988 7.272 -22.259 1.00 97.75 83 GLN A O 1
ATOM 633 N N . GLN A 1 84 ? 20.071 7.618 -24.282 1.00 97.69 84 GLN A N 1
ATOM 634 C CA . GLN A 1 84 ? 18.821 8.164 -23.750 1.00 97.69 84 GLN A CA 1
ATOM 635 C C . GLN A 1 84 ? 18.045 7.145 -22.916 1.00 97.69 84 GLN A C 1
ATOM 637 O O . GLN A 1 84 ? 17.613 7.477 -21.816 1.00 97.69 84 GLN A O 1
ATOM 642 N N . LEU A 1 85 ? 17.914 5.907 -23.402 1.00 98.31 85 LEU A N 1
ATOM 643 C CA . LEU A 1 85 ? 17.251 4.833 -22.661 1.00 98.31 85 LEU A CA 1
ATOM 644 C C . LEU A 1 85 ? 17.918 4.604 -21.308 1.00 98.31 85 LEU A C 1
ATOM 646 O O . LEU A 1 85 ? 17.239 4.648 -20.291 1.00 98.31 85 LEU A O 1
ATOM 650 N N . LYS A 1 86 ? 19.250 4.493 -21.276 1.00 98.06 86 LYS A N 1
ATOM 651 C CA . LYS A 1 86 ? 19.998 4.357 -20.018 1.00 98.06 86 LYS A CA 1
ATOM 652 C C . LYS A 1 86 ? 19.765 5.530 -19.066 1.00 98.06 86 LYS A C 1
ATOM 654 O O . LYS A 1 86 ? 19.600 5.324 -17.869 1.00 98.06 86 LYS A O 1
ATOM 659 N N . SER A 1 87 ? 19.745 6.759 -19.585 1.00 97.88 87 SER A N 1
ATOM 660 C CA . SER A 1 87 ? 19.472 7.946 -18.768 1.00 97.88 87 SER A CA 1
ATOM 661 C C . SER A 1 87 ? 18.065 7.912 -18.170 1.00 97.88 87 SER A C 1
ATOM 663 O O . SER A 1 87 ? 17.890 8.250 -17.002 1.00 97.88 87 SER A O 1
ATOM 665 N N . LEU A 1 88 ? 17.064 7.513 -18.958 1.00 98.38 88 LEU A N 1
ATOM 666 C CA . LEU A 1 88 ? 15.683 7.393 -18.496 1.00 98.38 88 LEU A CA 1
ATOM 667 C C . LEU A 1 88 ? 15.524 6.257 -17.486 1.00 98.38 88 LEU A C 1
ATOM 669 O O . LEU A 1 88 ? 14.838 6.432 -16.484 1.00 98.38 88 LEU A O 1
ATOM 673 N N . GLU A 1 89 ? 16.149 5.108 -17.722 1.00 98.12 89 GLU A N 1
ATOM 674 C CA . GLU A 1 89 ? 16.143 3.972 -16.797 1.00 98.12 89 GLU A CA 1
ATOM 675 C C . GLU A 1 89 ? 16.725 4.366 -15.437 1.00 98.12 89 GLU A C 1
ATOM 677 O O . GLU A 1 89 ? 16.110 4.098 -14.405 1.00 98.12 89 GLU A O 1
ATOM 682 N N . GLU A 1 90 ? 17.856 5.075 -15.429 1.00 98.25 90 GLU A N 1
ATOM 683 C CA . GLU A 1 90 ? 18.486 5.537 -14.192 1.00 98.25 90 GLU A CA 1
ATOM 684 C C . GLU A 1 90 ? 17.614 6.563 -13.454 1.00 98.25 90 GLU A C 1
ATOM 686 O O . GLU A 1 90 ? 17.390 6.441 -12.250 1.00 98.25 90 GLU A O 1
ATOM 691 N N . GLN A 1 91 ? 17.039 7.537 -14.166 1.00 98.06 91 GLN A N 1
ATOM 692 C CA . GLN A 1 91 ? 16.117 8.506 -13.562 1.00 98.06 91 GLN A CA 1
ATOM 693 C C . GLN A 1 91 ? 14.875 7.830 -12.969 1.00 98.06 91 GLN A C 1
ATOM 695 O O . GLN A 1 91 ? 14.464 8.159 -11.855 1.00 98.06 91 GLN A O 1
ATOM 700 N N . ASN A 1 92 ? 14.296 6.859 -13.679 1.00 98.00 92 ASN A N 1
ATOM 701 C CA . ASN A 1 92 ? 13.156 6.090 -13.187 1.00 98.00 92 ASN A CA 1
ATOM 702 C C . ASN A 1 92 ? 13.518 5.270 -11.948 1.00 98.00 92 ASN A C 1
ATOM 704 O O . ASN A 1 92 ? 12.727 5.198 -11.006 1.00 98.00 92 ASN A O 1
ATOM 708 N N . LYS A 1 93 ? 14.716 4.679 -11.920 1.00 98.25 93 LYS A N 1
ATOM 709 C CA . LYS A 1 93 ? 15.215 3.941 -10.760 1.00 98.25 93 LYS A CA 1
ATOM 710 C C . LYS A 1 93 ? 15.333 4.851 -9.538 1.00 98.25 93 LYS A C 1
ATOM 712 O O . LYS A 1 93 ? 14.767 4.530 -8.495 1.00 98.25 93 LYS A O 1
ATOM 717 N N . ILE A 1 94 ? 15.972 6.011 -9.686 1.00 97.69 94 ILE A N 1
ATOM 718 C CA . ILE A 1 94 ? 16.112 6.999 -8.607 1.00 97.69 94 ILE A CA 1
ATOM 719 C C . ILE A 1 94 ? 14.736 7.469 -8.117 1.00 97.69 94 ILE A C 1
ATOM 721 O O . ILE A 1 94 ? 14.489 7.535 -6.911 1.00 97.69 94 ILE A O 1
ATOM 725 N N . LEU A 1 95 ? 13.809 7.767 -9.033 1.00 98.06 95 LEU A N 1
ATOM 726 C CA . LEU A 1 95 ? 12.452 8.179 -8.676 1.00 98.06 95 LEU A CA 1
ATOM 727 C C . LEU A 1 95 ? 11.717 7.086 -7.891 1.00 98.06 95 LEU A C 1
ATOM 729 O O . LEU A 1 95 ? 11.084 7.372 -6.878 1.00 98.06 95 LEU A O 1
ATOM 733 N N . LYS A 1 96 ? 11.823 5.828 -8.327 1.00 97.75 96 LYS A N 1
ATOM 734 C CA . LYS A 1 96 ? 11.210 4.687 -7.641 1.00 97.75 96 LYS A CA 1
ATOM 735 C C . LYS A 1 96 ? 11.763 4.521 -6.228 1.00 97.75 96 LYS A C 1
ATOM 737 O O . LYS A 1 96 ? 10.986 4.376 -5.287 1.00 97.75 96 LYS A O 1
ATOM 742 N N . GLU A 1 97 ? 13.083 4.564 -6.074 1.00 98.12 97 GLU A N 1
ATOM 743 C CA . GLU A 1 97 ? 13.748 4.412 -4.777 1.00 98.12 97 GLU A CA 1
ATOM 744 C C . GLU A 1 97 ? 13.369 5.544 -3.814 1.00 98.12 97 GLU A C 1
ATOM 746 O O . GLU A 1 97 ? 12.960 5.295 -2.678 1.00 98.12 97 GLU A O 1
ATOM 751 N N . THR A 1 98 ? 13.429 6.794 -4.279 1.00 97.62 98 THR A N 1
ATOM 752 C CA . THR A 1 98 ? 13.078 7.970 -3.468 1.00 97.62 98 THR A CA 1
ATOM 753 C C . THR A 1 98 ? 11.594 8.005 -3.109 1.00 97.62 98 THR A C 1
ATOM 755 O O . THR A 1 98 ? 11.256 8.249 -1.950 1.00 97.62 98 THR A O 1
ATOM 758 N N . SER A 1 99 ? 10.706 7.696 -4.056 1.00 97.25 99 SER A N 1
ATOM 759 C CA . SER A 1 99 ? 9.264 7.601 -3.814 1.00 97.25 99 SER A CA 1
ATOM 760 C C . SER A 1 99 ? 8.939 6.512 -2.791 1.00 97.25 99 SER A C 1
ATOM 762 O O . SER A 1 99 ? 8.195 6.760 -1.840 1.00 97.25 99 SER A O 1
ATOM 764 N N . GLN A 1 100 ? 9.554 5.331 -2.914 1.00 97.69 100 GLN A N 1
ATOM 765 C CA . GLN A 1 100 ? 9.378 4.243 -1.955 1.00 97.69 100 GLN A CA 1
ATOM 766 C C . GLN A 1 100 ? 9.864 4.639 -0.555 1.00 97.69 100 GLN A C 1
ATOM 768 O O . GLN A 1 100 ? 9.169 4.376 0.428 1.00 97.69 100 GLN A O 1
ATOM 773 N N . ALA A 1 101 ? 11.021 5.298 -0.451 1.00 97.19 101 ALA A N 1
ATOM 774 C CA . ALA A 1 101 ? 11.554 5.769 0.824 1.00 97.19 101 ALA A CA 1
ATOM 775 C C . ALA A 1 101 ? 10.632 6.808 1.484 1.00 97.19 101 ALA A C 1
ATOM 777 O O . ALA A 1 101 ? 10.321 6.694 2.671 1.00 97.19 101 ALA A O 1
ATOM 778 N N . GLN A 1 102 ? 10.140 7.786 0.718 1.00 97.06 102 GLN A N 1
ATOM 779 C CA . GLN A 1 102 ? 9.199 8.797 1.210 1.00 97.06 102 GLN A CA 1
ATOM 780 C C . GLN A 1 102 ? 7.867 8.181 1.639 1.00 97.06 102 GLN A C 1
ATOM 782 O O . GLN A 1 102 ? 7.345 8.522 2.700 1.00 97.06 102 GLN A O 1
ATOM 787 N N . PHE A 1 103 ? 7.336 7.238 0.859 1.00 97.44 103 PHE A N 1
ATOM 788 C CA . PHE A 1 103 ? 6.114 6.523 1.206 1.00 97.44 103 PHE A CA 1
ATOM 789 C C . PHE A 1 103 ? 6.274 5.749 2.517 1.00 97.44 103 PHE A C 1
ATOM 791 O O . PHE A 1 103 ? 5.448 5.876 3.418 1.00 97.44 103 PHE A O 1
ATOM 798 N N . GLN A 1 104 ? 7.362 4.990 2.667 1.00 96.50 104 GLN A N 1
ATOM 799 C CA . GLN A 1 104 ? 7.638 4.256 3.902 1.00 96.50 104 GLN A CA 1
ATOM 800 C C . GLN A 1 104 ? 7.807 5.194 5.100 1.00 96.50 104 GLN A C 1
ATOM 802 O O . GLN A 1 104 ? 7.280 4.912 6.176 1.00 96.50 104 GLN A O 1
ATOM 807 N N . ALA A 1 105 ? 8.497 6.323 4.926 1.00 96.25 105 ALA A N 1
ATOM 808 C CA . ALA A 1 105 ? 8.625 7.336 5.967 1.00 96.25 105 ALA A CA 1
ATOM 809 C C . ALA A 1 105 ? 7.253 7.890 6.384 1.00 96.25 105 ALA A C 1
ATOM 811 O O . ALA A 1 105 ? 6.945 7.909 7.576 1.00 96.25 105 ALA A O 1
ATOM 812 N N . ALA A 1 106 ? 6.398 8.241 5.420 1.00 94.44 106 ALA A N 1
ATOM 813 C CA . ALA A 1 106 ? 5.044 8.724 5.680 1.00 94.44 106 ALA A CA 1
ATOM 814 C C . ALA A 1 106 ? 4.180 7.671 6.395 1.00 94.44 106 ALA A C 1
ATOM 816 O O . ALA A 1 106 ? 3.516 7.981 7.384 1.00 94.44 106 ALA A O 1
ATOM 817 N N . VAL A 1 107 ? 4.234 6.406 5.966 1.00 93.50 107 VAL A N 1
ATOM 818 C CA . VAL A 1 107 ? 3.543 5.292 6.639 1.00 93.50 107 VAL A CA 1
ATOM 819 C C . VAL A 1 107 ? 4.025 5.141 8.082 1.00 93.50 107 VAL A C 1
ATOM 821 O O . VAL A 1 107 ? 3.214 4.979 8.993 1.00 93.50 107 VAL A O 1
ATOM 824 N N . ASN A 1 108 ? 5.332 5.240 8.318 1.00 91.31 108 ASN A N 1
ATOM 825 C CA . ASN A 1 108 ? 5.897 5.162 9.661 1.00 91.31 108 ASN A CA 1
ATOM 826 C C . ASN A 1 108 ? 5.462 6.340 10.541 1.00 91.31 108 ASN A C 1
ATOM 828 O O . ASN A 1 108 ? 5.179 6.142 11.721 1.00 91.31 108 ASN A O 1
ATOM 832 N N . GLU A 1 109 ? 5.373 7.555 10.000 1.00 92.81 109 GLU A N 1
ATOM 833 C CA . GLU A 1 109 ? 4.829 8.701 10.733 1.00 92.81 109 GLU A CA 1
ATOM 834 C C . GLU A 1 109 ? 3.354 8.521 11.087 1.00 92.81 109 GLU A C 1
ATOM 836 O O . GLU A 1 109 ? 2.958 8.810 12.218 1.00 92.81 109 GLU A O 1
ATOM 841 N N . ILE A 1 110 ? 2.551 8.004 10.154 1.00 90.38 110 ILE A N 1
ATOM 842 C CA . ILE A 1 110 ? 1.146 7.680 10.409 1.00 90.38 110 ILE A CA 1
ATOM 843 C C . ILE A 1 110 ? 1.056 6.626 11.508 1.00 90.38 110 ILE A C 1
ATOM 845 O O . ILE A 1 110 ? 0.312 6.825 12.457 1.00 90.38 110 ILE A O 1
ATOM 849 N N . HIS A 1 111 ? 1.855 5.560 11.455 1.00 86.00 111 HIS A N 1
ATOM 850 C CA . HIS A 1 111 ? 1.883 4.549 12.513 1.00 86.00 111 HIS A CA 1
ATOM 851 C C . HIS A 1 111 ? 2.361 5.093 13.869 1.00 86.00 111 HIS A C 1
ATOM 853 O O . HIS A 1 111 ? 1.937 4.584 14.901 1.00 86.00 111 HIS A O 1
ATOM 859 N N . LYS A 1 112 ? 3.223 6.118 13.900 1.00 86.75 112 LYS A N 1
ATOM 860 C CA . LYS A 1 112 ? 3.634 6.783 15.150 1.00 86.75 112 LYS A CA 1
ATOM 861 C C . LYS A 1 112 ? 2.522 7.655 15.734 1.00 86.75 112 LYS A C 1
ATOM 863 O O . LYS A 1 112 ? 2.302 7.621 16.939 1.00 86.75 112 LYS A O 1
ATOM 868 N N . LYS A 1 113 ? 1.842 8.446 14.896 1.00 86.06 113 LYS A N 1
ATOM 869 C CA . LYS A 1 113 ? 0.756 9.357 15.314 1.00 86.06 113 LYS A CA 1
ATOM 870 C C . LYS A 1 113 ? -0.538 8.605 15.622 1.00 86.06 113 LYS A C 1
ATOM 872 O O . LYS A 1 113 ? -1.252 8.936 16.560 1.00 86.06 113 LYS A O 1
ATOM 877 N N . PHE A 1 114 ? -0.807 7.580 14.830 1.00 82.19 114 PHE A N 1
ATOM 878 C CA . PHE A 1 114 ? -1.967 6.710 14.893 1.00 82.19 114 PHE A CA 1
ATOM 879 C C . PHE A 1 114 ? -1.456 5.275 14.948 1.00 82.19 114 PHE A C 1
ATOM 881 O O . PHE A 1 114 ? -1.523 4.552 13.945 1.00 82.19 114 PHE A O 1
ATOM 888 N N . PRO A 1 115 ? -0.905 4.841 16.098 1.00 74.88 115 PRO A N 1
ATOM 889 C CA . PRO A 1 115 ? -0.642 3.426 16.286 1.00 74.88 115 PRO A CA 1
ATOM 890 C C . PRO A 1 115 ? -1.934 2.699 15.940 1.00 74.88 115 PRO A C 1
ATOM 892 O O . PRO A 1 115 ? -2.999 3.078 16.443 1.00 74.88 115 PRO A O 1
ATOM 895 N N . LYS A 1 116 ? -1.850 1.704 15.035 1.00 66.94 116 LYS A N 1
ATOM 896 C CA . LYS A 1 116 ? -2.980 0.808 14.753 1.00 66.94 116 LYS A CA 1
ATOM 897 C C . LYS A 1 116 ? -3.603 0.507 16.106 1.00 66.94 116 LYS A C 1
ATOM 899 O O . LYS A 1 116 ? -2.825 0.169 17.006 1.00 66.94 116 LYS A O 1
ATOM 904 N N . PRO A 1 117 ? -4.925 0.668 16.296 1.00 62.25 117 PRO A N 1
ATOM 905 C CA . PRO A 1 117 ? -5.526 0.235 17.537 1.00 62.25 117 PRO A CA 1
ATOM 906 C C . PRO A 1 117 ? -5.123 -1.231 17.654 1.00 62.25 117 PRO A C 1
ATOM 908 O O . PRO A 1 117 ? -5.614 -2.060 16.884 1.00 62.25 117 PRO A O 1
ATOM 911 N N . LEU A 1 118 ? -4.147 -1.540 18.532 1.00 58.22 118 LEU A N 1
ATOM 912 C CA . LEU A 1 118 ? -3.906 -2.904 18.991 1.00 58.22 118 LEU A CA 1
ATOM 913 C C . LEU A 1 118 ? -5.306 -3.379 19.253 1.00 58.22 118 LEU A C 1
ATOM 915 O O . LEU A 1 118 ? -5.956 -2.647 19.993 1.00 58.22 118 LEU A O 1
ATOM 919 N N . ARG A 1 119 ? -5.779 -4.424 18.560 1.00 53.56 119 ARG A N 1
ATOM 920 C CA . ARG A 1 119 ? -7.167 -4.891 18.615 1.00 53.56 119 ARG A CA 1
ATOM 921 C C . ARG A 1 119 ? -7.596 -4.896 20.078 1.00 53.56 119 ARG A C 1
ATOM 923 O O . ARG A 1 119 ? -7.350 -5.855 20.796 1.00 53.56 119 ARG A O 1
ATOM 930 N N . LYS A 1 120 ? -8.120 -3.764 20.543 1.00 59.81 120 LYS A N 1
ATOM 931 C CA . LYS A 1 120 ? -8.583 -3.591 21.899 1.00 59.81 120 LYS A CA 1
ATOM 932 C C . LYS A 1 120 ? -9.909 -4.244 21.711 1.00 59.81 120 LYS A C 1
ATOM 934 O O . LYS A 1 120 ? -10.747 -3.689 20.993 1.00 59.81 120 LYS A O 1
ATOM 939 N N . ASP A 1 121 ? -10.008 -5.479 22.191 1.00 64.56 121 ASP A N 1
ATOM 940 C CA . ASP A 1 121 ? -11.288 -6.151 22.209 1.00 64.56 121 ASP A CA 1
ATOM 941 C C . ASP A 1 121 ? -12.313 -5.116 22.663 1.00 64.56 121 ASP A C 1
ATOM 943 O O . ASP A 1 121 ? -12.030 -4.381 23.626 1.00 64.56 121 ASP A O 1
ATOM 947 N N . PRO A 1 122 ? -13.405 -4.935 21.895 1.00 73.94 122 PRO A N 1
ATOM 948 C CA . PRO A 1 122 ? -14.372 -3.898 22.189 1.00 73.94 122 PRO A CA 1
ATOM 949 C C . PRO A 1 122 ? -14.683 -3.940 23.682 1.00 73.94 122 PRO A C 1
ATOM 951 O O . PRO A 1 122 ? -14.844 -5.010 24.270 1.00 73.94 122 PRO A O 1
ATOM 954 N N . LEU A 1 123 ? -14.635 -2.783 24.338 1.00 83.19 123 LEU A N 1
ATOM 955 C CA . LEU A 1 123 ? -14.796 -2.741 25.786 1.00 83.19 123 LEU A CA 1
ATOM 956 C C . LEU A 1 123 ? -16.114 -3.437 26.147 1.00 83.19 123 LEU A C 1
ATOM 958 O O . LEU A 1 123 ? -17.132 -3.199 25.503 1.00 83.19 123 LEU A O 1
ATOM 962 N N . CYS A 1 124 ? -16.081 -4.306 27.157 1.00 90.75 124 CYS A N 1
ATOM 963 C CA . CYS A 1 124 ? -17.235 -5.106 27.578 1.00 90.75 124 CYS A CA 1
ATOM 964 C C . CYS A 1 124 ? -17.714 -6.172 26.561 1.00 90.75 124 CYS A C 1
ATOM 966 O O . CYS A 1 124 ? -18.828 -6.664 26.718 1.00 90.75 124 CYS A O 1
ATOM 968 N N . LYS A 1 125 ? -16.901 -6.579 25.569 1.00 90.38 125 LYS A N 1
ATOM 969 C CA . LYS A 1 125 ? -17.237 -7.622 24.568 1.00 90.38 125 LYS A CA 1
ATOM 970 C C . LYS A 1 125 ? -17.737 -8.934 25.177 1.00 90.38 125 LYS A C 1
ATOM 972 O O . LYS A 1 125 ? -18.737 -9.469 24.720 1.00 90.38 125 LYS A O 1
ATOM 977 N N . GLU A 1 126 ? -17.075 -9.424 26.221 1.00 90.56 126 GLU A N 1
ATOM 978 C CA . GLU A 1 126 ? -17.475 -10.668 26.897 1.00 90.56 126 GLU A CA 1
ATOM 979 C C . GLU A 1 126 ? -18.843 -10.536 27.582 1.00 90.56 126 GLU A C 1
ATOM 981 O O . GLU A 1 126 ? -19.656 -11.448 27.562 1.00 90.56 126 GLU A O 1
ATOM 986 N N . LEU A 1 127 ? -19.157 -9.369 28.150 1.00 93.69 127 LEU A N 1
ATOM 987 C CA . LEU A 1 127 ? -20.486 -9.119 28.716 1.00 93.69 127 LEU A CA 1
ATOM 988 C C . LEU A 1 127 ? -21.537 -8.944 27.615 1.00 93.69 127 LEU A C 1
ATOM 990 O O . LEU A 1 127 ? -22.678 -9.363 27.781 1.00 93.69 127 LEU A O 1
ATOM 994 N N . GLN A 1 128 ? -21.153 -8.357 26.480 1.00 93.56 128 GLN A N 1
ATOM 995 C CA . GLN A 1 128 ? -22.020 -8.235 25.313 1.00 93.56 128 GLN A CA 1
ATOM 996 C C . GLN A 1 128 ? -22.423 -9.613 24.774 1.00 93.56 128 GLN A C 1
ATOM 998 O O . GLN A 1 128 ? -23.602 -9.821 24.495 1.00 93.56 128 GLN A O 1
ATOM 1003 N N . SER A 1 129 ? -21.479 -10.553 24.643 1.00 94.75 129 SER A N 1
ATOM 1004 C CA . SER A 1 129 ? -21.784 -11.911 24.179 1.00 94.75 129 SER A CA 1
ATOM 1005 C C . SER A 1 129 ? -22.712 -12.641 25.148 1.00 94.75 129 SER A C 1
ATOM 1007 O O . SER A 1 129 ? -23.685 -13.235 24.695 1.00 94.75 129 SER A O 1
ATOM 1009 N N . ILE A 1 130 ? -22.488 -12.516 26.461 1.00 94.88 130 ILE A N 1
ATOM 1010 C CA . ILE A 1 130 ? -23.354 -13.105 27.496 1.00 94.88 130 ILE A CA 1
ATOM 1011 C C . ILE A 1 130 ? -24.787 -12.556 27.411 1.00 94.88 130 ILE A C 1
ATOM 1013 O O . ILE A 1 130 ? -25.744 -13.325 27.459 1.00 94.88 130 ILE A O 1
ATOM 1017 N N . VAL A 1 131 ? -24.961 -11.240 27.241 1.00 96.00 131 VAL A N 1
ATOM 1018 C CA . VAL A 1 131 ? -26.296 -10.629 27.104 1.00 96.00 131 VAL A CA 1
ATOM 1019 C C . VAL A 1 131 ? -27.011 -11.133 25.854 1.00 96.00 131 VAL A C 1
ATOM 1021 O O . VAL A 1 131 ? -28.188 -11.486 25.918 1.00 96.00 131 VAL A O 1
ATOM 1024 N N . VAL A 1 132 ? -26.306 -11.178 24.719 1.00 95.50 132 VAL A N 1
ATOM 1025 C CA . VAL A 1 132 ? -26.869 -11.696 23.465 1.00 95.50 132 VAL A CA 1
ATOM 1026 C C . VAL A 1 132 ? -27.270 -13.157 23.632 1.00 95.50 132 VAL A C 1
ATOM 1028 O O . VAL A 1 132 ? -28.387 -13.509 23.261 1.00 95.50 132 VAL A O 1
ATOM 1031 N N . GLN A 1 133 ? -26.400 -13.967 24.239 1.00 96.25 133 GLN A N 1
ATOM 1032 C CA . GLN A 1 133 ? -26.646 -15.382 24.485 1.00 96.25 133 GLN A CA 1
ATOM 1033 C C . GLN A 1 133 ? -27.891 -15.596 25.356 1.00 96.25 133 GLN A C 1
ATOM 1035 O O . GLN A 1 133 ? -28.775 -16.367 24.987 1.00 96.25 133 GLN A O 1
ATOM 1040 N N . CYS A 1 134 ? -28.018 -14.847 26.453 1.00 96.31 134 CYS A N 1
ATOM 1041 C CA . CYS A 1 134 ? -29.176 -14.949 27.333 1.00 96.31 134 CYS A CA 1
ATOM 1042 C C . CYS A 1 134 ? -30.486 -14.628 26.600 1.00 96.31 134 CYS A C 1
ATOM 1044 O O . CYS A 1 134 ? -31.457 -15.374 26.711 1.00 96.31 134 CYS A O 1
ATOM 1046 N N . TYR A 1 135 ? -30.520 -13.562 25.792 1.00 96.56 135 TYR A N 1
ATOM 1047 C CA . TYR A 1 135 ? -31.718 -13.238 25.014 1.00 96.56 135 TYR A CA 1
ATOM 1048 C C . TYR A 1 135 ? -32.020 -14.264 23.919 1.00 96.56 135 TYR A C 1
ATOM 1050 O O . TYR A 1 135 ? -33.189 -14.475 23.596 1.00 96.56 135 TYR A O 1
ATOM 1058 N N . THR A 1 136 ? -31.004 -14.913 23.340 1.00 95.81 136 THR A N 1
ATOM 1059 C CA . THR A 1 136 ? -31.237 -16.021 22.405 1.00 95.81 136 THR A CA 1
ATOM 1060 C C . THR A 1 136 ? -31.806 -17.262 23.084 1.00 95.81 136 THR A C 1
ATOM 1062 O O . THR A 1 136 ? -32.637 -17.925 22.460 1.00 95.81 136 THR A O 1
ATOM 1065 N N . ASP A 1 137 ? -31.423 -17.535 24.333 1.00 95.56 137 ASP A N 1
ATOM 1066 C CA . ASP A 1 137 ? -31.872 -18.702 25.101 1.00 95.56 137 ASP A CA 1
ATOM 1067 C C . ASP A 1 137 ? -33.245 -18.468 25.770 1.00 95.56 137 ASP A C 1
ATOM 1069 O O . ASP A 1 137 ? -34.059 -19.386 25.867 1.00 95.56 137 ASP A O 1
ATOM 1073 N N . HIS A 1 138 ? -33.551 -17.226 26.168 1.00 93.31 138 HIS A N 1
ATOM 1074 C CA . HIS A 1 138 ? -34.772 -16.831 26.888 1.00 93.31 138 HIS A CA 1
ATOM 1075 C C . HIS A 1 138 ? -35.641 -15.830 26.106 1.00 93.31 138 HIS A C 1
ATOM 1077 O O . HIS A 1 138 ? -36.038 -14.787 26.631 1.00 93.31 138 HIS A O 1
ATOM 1083 N N . LYS A 1 139 ? -35.973 -16.145 24.848 1.00 91.88 139 LYS A N 1
ATOM 1084 C CA . LYS A 1 139 ? -36.718 -15.234 23.950 1.00 91.88 139 LYS A CA 1
ATOM 1085 C C . LYS A 1 139 ? -38.074 -14.783 24.499 1.00 91.88 139 LYS A C 1
ATOM 1087 O O . LYS A 1 139 ? -38.436 -13.620 24.341 1.00 91.88 139 LYS A O 1
ATOM 1092 N N . ASP A 1 140 ? -38.792 -15.682 25.168 1.00 94.38 140 ASP A N 1
ATOM 1093 C CA . ASP A 1 140 ? -40.137 -15.413 25.692 1.00 94.38 140 ASP A CA 1
ATOM 1094 C C . ASP A 1 140 ? -40.121 -14.787 27.099 1.00 94.38 140 ASP A C 1
ATOM 1096 O O . ASP A 1 140 ? -41.140 -14.280 27.569 1.00 94.38 140 ASP A O 1
ATOM 1100 N N . LEU A 1 141 ? -38.966 -14.792 27.780 1.00 93.06 141 LEU A N 1
ATOM 1101 C CA . LEU A 1 141 ? -38.796 -14.260 29.138 1.00 93.06 141 LEU A CA 1
ATOM 1102 C C . LEU A 1 141 ? -37.608 -13.285 29.218 1.00 93.06 141 LEU A C 1
ATOM 1104 O O . LEU A 1 141 ? -36.637 -13.548 29.930 1.00 93.06 141 LEU A O 1
ATOM 1108 N N . PRO A 1 142 ? -37.681 -12.110 28.567 1.00 90.25 142 PRO A N 1
ATOM 1109 C CA . PRO A 1 142 ? -36.571 -11.153 28.527 1.00 90.25 142 PRO A CA 1
ATOM 1110 C C . PRO A 1 142 ? -36.149 -10.632 29.911 1.00 90.25 142 PRO A C 1
ATOM 1112 O O . PRO A 1 142 ? -35.000 -10.239 30.101 1.00 90.25 142 PRO A O 1
ATOM 1115 N N . LEU A 1 143 ? -37.046 -10.657 30.907 1.00 93.94 143 LEU A N 1
ATOM 1116 C CA . LEU A 1 143 ? -36.715 -10.267 32.283 1.00 93.94 143 LEU A CA 1
ATOM 1117 C C . LEU A 1 143 ? -35.741 -11.234 32.978 1.00 93.94 143 LEU A C 1
ATOM 1119 O O . LEU A 1 143 ? -35.064 -10.816 33.921 1.00 93.94 143 LEU A O 1
ATOM 1123 N N . ALA A 1 144 ? -35.633 -12.486 32.514 1.00 93.25 144 ALA A N 1
ATOM 1124 C CA . ALA A 1 144 ? -34.671 -13.450 33.048 1.00 93.25 144 ALA A CA 1
ATOM 1125 C C . ALA A 1 144 ? -33.219 -12.984 32.840 1.00 93.25 144 ALA A C 1
ATOM 1127 O O . ALA A 1 144 ? -32.377 -13.246 33.689 1.00 93.25 144 ALA A O 1
ATOM 1128 N N . CYS A 1 145 ? -32.961 -12.199 31.786 1.00 95.88 145 CYS A N 1
ATOM 1129 C CA . CYS A 1 145 ? -31.639 -11.670 31.433 1.00 95.88 145 CYS A CA 1
ATOM 1130 C C . CYS A 1 145 ? -31.288 -10.331 32.101 1.00 95.88 145 CYS A C 1
ATOM 1132 O O . CYS A 1 145 ? -30.314 -9.664 31.738 1.00 95.88 145 CYS A O 1
ATOM 1134 N N . SER A 1 146 ? -32.111 -9.871 33.048 1.00 95.75 146 SER A N 1
ATOM 1135 C CA . SER A 1 146 ? -31.943 -8.561 33.691 1.00 95.75 146 SER A CA 1
ATOM 1136 C C . SER A 1 146 ? -30.620 -8.432 34.453 1.00 95.75 146 SER A C 1
ATOM 1138 O O . SER A 1 146 ? -30.050 -7.339 34.522 1.00 95.75 146 SER A O 1
ATOM 1140 N N . HIS A 1 147 ? -30.098 -9.537 34.985 1.00 95.50 147 HIS A N 1
ATOM 1141 C CA . HIS A 1 147 ? -28.833 -9.577 35.711 1.00 95.50 147 HIS A CA 1
ATOM 1142 C C . HIS A 1 147 ? -27.618 -9.385 34.780 1.00 95.50 147 HIS A C 1
ATOM 1144 O O . HIS A 1 147 ? -26.731 -8.568 35.056 1.00 95.50 147 HIS A O 1
ATOM 1150 N N . GLU A 1 148 ? -27.607 -10.071 33.639 1.00 95.06 148 GLU A N 1
ATOM 1151 C CA . GLU A 1 148 ? -26.560 -10.018 32.614 1.00 95.06 148 GLU A CA 1
ATOM 1152 C C . GLU A 1 148 ? -26.513 -8.622 31.987 1.00 95.06 148 GLU A C 1
ATOM 1154 O O . GLU A 1 148 ? -25.445 -8.015 31.854 1.00 95.06 148 GLU A O 1
ATOM 1159 N N . VAL A 1 149 ? -27.690 -8.064 31.685 1.00 95.94 149 VAL A N 1
ATOM 1160 C CA . VAL A 1 149 ? -27.835 -6.702 31.155 1.00 95.94 149 VAL A CA 1
ATOM 1161 C C . VAL A 1 149 ? -27.318 -5.670 32.152 1.00 95.94 149 VAL A C 1
ATOM 1163 O O . VAL A 1 149 ? -26.602 -4.750 31.756 1.00 95.94 149 VAL A O 1
ATOM 1166 N N . LYS A 1 150 ? -27.620 -5.822 33.447 1.00 96.12 150 LYS A N 1
ATOM 1167 C CA . LYS A 1 150 ? -27.130 -4.904 34.485 1.00 96.12 150 LYS A CA 1
ATOM 1168 C C . LYS A 1 150 ? -25.603 -4.889 34.546 1.00 96.12 150 LYS A C 1
ATOM 1170 O O . LYS A 1 150 ? -25.002 -3.819 34.577 1.00 96.12 150 LYS A O 1
ATOM 1175 N N . SER A 1 151 ? -24.979 -6.061 34.470 1.00 94.00 151 SER A N 1
ATOM 1176 C CA . SER A 1 151 ? -23.520 -6.196 34.466 1.00 94.00 151 SER A CA 1
ATOM 1177 C C . SER A 1 151 ? -22.878 -5.570 33.219 1.00 94.00 151 SER A C 1
ATOM 1179 O O . SER A 1 151 ? -21.853 -4.890 33.319 1.00 94.00 151 SER A O 1
ATOM 1181 N N . PHE A 1 152 ? -23.501 -5.722 32.046 1.00 95.38 152 PHE A N 1
ATOM 1182 C CA . PHE A 1 152 ? -23.070 -5.045 30.820 1.00 95.38 152 PHE A CA 1
ATOM 1183 C C . PHE A 1 152 ? -23.178 -3.515 30.932 1.00 95.38 152 PHE A C 1
ATOM 1185 O O . PHE A 1 152 ? -22.211 -2.809 30.637 1.00 95.38 152 PHE A O 1
ATOM 1192 N N . VAL A 1 153 ? -24.312 -2.998 31.413 1.00 94.00 153 VAL A N 1
ATOM 1193 C CA . VAL A 1 153 ? -24.542 -1.555 31.597 1.00 94.00 153 VAL A CA 1
ATOM 1194 C C . VAL A 1 153 ? -23.548 -0.956 32.592 1.00 94.00 153 VAL A C 1
ATOM 1196 O O . VAL A 1 153 ? -22.960 0.088 32.308 1.00 94.00 153 VAL A O 1
ATOM 1199 N N . ASP A 1 154 ? -23.285 -1.633 33.710 1.00 94.69 154 ASP A N 1
ATOM 1200 C CA . ASP A 1 154 ? -22.290 -1.197 34.694 1.00 94.69 154 ASP A CA 1
ATOM 1201 C C . ASP A 1 154 ? -20.885 -1.133 34.086 1.00 94.69 154 ASP A C 1
ATOM 1203 O O . ASP A 1 154 ? -20.125 -0.198 34.357 1.00 94.69 154 ASP A O 1
ATOM 1207 N N . CYS A 1 155 ? -20.529 -2.103 33.238 1.00 92.94 155 CYS A N 1
ATOM 1208 C CA . CYS A 1 155 ? -19.268 -2.077 32.508 1.00 92.94 155 CYS A CA 1
ATOM 1209 C C . CYS A 1 155 ? -1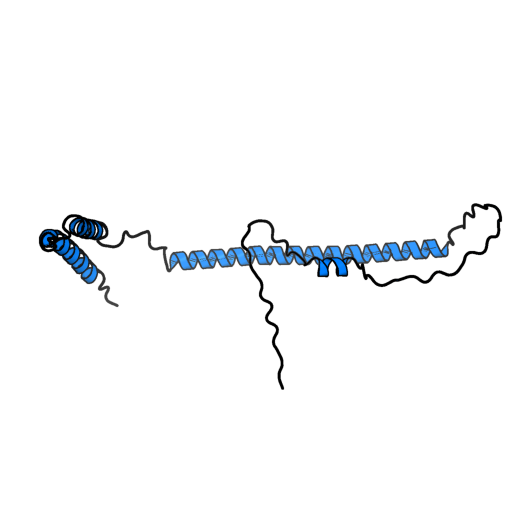9.197 -0.861 31.575 1.00 92.94 155 CYS A C 1
ATOM 1211 O O . CYS A 1 155 ? -18.250 -0.078 31.675 1.00 92.94 155 CYS A O 1
ATOM 1213 N N . VAL A 1 156 ? -20.211 -0.638 30.733 1.00 92.12 156 VAL A N 1
ATOM 1214 C CA . VAL A 1 156 ? -20.263 0.514 29.814 1.00 92.12 156 VAL A CA 1
ATOM 1215 C C . VAL A 1 156 ? -20.175 1.834 30.582 1.00 92.12 156 VAL A C 1
ATOM 1217 O O . VAL A 1 156 ? -19.385 2.704 30.214 1.00 92.12 156 VAL A O 1
ATOM 1220 N N . HIS A 1 157 ? -20.906 1.964 31.692 1.00 91.31 157 HIS A N 1
ATOM 1221 C CA . HIS A 1 157 ? -20.925 3.173 32.511 1.00 91.31 157 HIS A CA 1
ATOM 1222 C C . HIS A 1 157 ? -19.559 3.479 33.142 1.00 91.31 157 HIS A C 1
ATOM 1224 O O . HIS A 1 157 ? -19.074 4.613 33.089 1.00 91.31 157 HIS A O 1
ATOM 1230 N N . ARG A 1 158 ? -18.880 2.461 33.686 1.00 88.75 158 ARG A N 1
ATOM 1231 C CA . ARG A 1 158 ? -17.518 2.616 34.227 1.00 88.75 158 ARG A CA 1
ATOM 1232 C C . ARG A 1 158 ? -16.531 3.038 33.143 1.00 88.75 158 ARG A C 1
ATOM 1234 O O . ARG A 1 158 ? -15.649 3.849 33.413 1.00 88.75 158 ARG A O 1
ATOM 1241 N N . GLN A 1 159 ? -16.668 2.516 31.925 1.00 85.56 159 GLN A N 1
ATOM 1242 C CA . GLN A 1 159 ? -15.775 2.872 30.823 1.00 85.56 159 GLN A CA 1
ATOM 1243 C C . GLN A 1 159 ? -16.060 4.272 30.267 1.00 85.56 159 GLN A C 1
ATOM 1245 O O . GLN A 1 159 ? -15.116 5.015 30.003 1.00 85.56 159 GLN A O 1
ATOM 1250 N N . SER A 1 160 ? -17.329 4.686 30.165 1.00 81.25 160 SER A N 1
ATOM 1251 C CA . SER A 1 160 ? -17.684 6.043 29.728 1.00 81.25 160 SER A CA 1
ATOM 1252 C C . SER A 1 160 ? -17.197 7.117 30.702 1.00 81.25 160 SER A C 1
ATOM 1254 O O . SER A 1 160 ? -16.822 8.207 30.282 1.00 81.25 160 SER A O 1
ATOM 1256 N N . GLN A 1 161 ? -17.167 6.816 32.004 1.00 79.31 161 GLN A N 1
ATOM 1257 C CA . GLN A 1 161 ? -16.608 7.726 33.007 1.00 79.31 161 GLN A CA 1
ATOM 1258 C C . GLN A 1 161 ? -15.078 7.827 32.920 1.00 79.31 161 GLN A C 1
ATOM 1260 O O . GLN A 1 161 ? -14.538 8.921 33.047 1.00 79.31 161 GLN A O 1
ATOM 1265 N N . LYS A 1 162 ? -14.378 6.715 32.652 1.00 70.88 162 LYS A N 1
ATOM 1266 C CA . LYS A 1 162 ? -12.909 6.682 32.503 1.00 70.88 162 LYS A CA 1
ATOM 1267 C C . LYS A 1 162 ? -12.399 7.374 31.234 1.00 70.88 162 LYS A C 1
ATOM 1269 O O . LYS A 1 162 ? -11.266 7.834 31.216 1.00 70.88 162 LYS A O 1
ATOM 1274 N N . GLN A 1 163 ? -13.220 7.449 30.187 1.00 63.16 163 GLN A N 1
ATOM 1275 C CA . GLN A 1 163 ? -12.892 8.103 28.911 1.00 63.16 163 GLN A CA 1
ATOM 1276 C C . GLN A 1 163 ? -13.073 9.633 28.942 1.00 63.16 163 GLN A C 1
ATOM 1278 O O . GLN A 1 163 ? -12.769 10.298 27.953 1.00 63.16 163 GLN A O 1
ATOM 1283 N N . LYS A 1 164 ? -13.532 10.220 30.060 1.00 56.72 164 LYS A N 1
ATOM 1284 C CA . LYS A 1 164 ? -13.461 11.673 30.284 1.00 56.72 164 LYS A CA 1
ATOM 1285 C C . LYS A 1 164 ? -12.012 12.073 30.576 1.00 56.72 164 LYS A C 1
ATOM 1287 O O . LYS A 1 164 ? -11.638 12.320 31.718 1.00 56.72 164 LYS A O 1
ATOM 1292 N N . ILE A 1 165 ? -11.193 12.096 29.533 1.00 44.97 165 ILE A N 1
ATOM 1293 C CA . ILE A 1 165 ? -9.882 12.743 29.550 1.00 44.97 165 ILE A CA 1
ATOM 1294 C C . ILE A 1 165 ? -10.156 14.259 29.576 1.00 44.97 165 ILE A C 1
ATOM 1296 O O . ILE A 1 165 ? -10.902 14.729 28.713 1.00 44.97 165 ILE A O 1
ATOM 1300 N N . PRO A 1 166 ? -9.649 15.024 30.564 1.00 47.22 166 PRO A N 1
ATOM 1301 C CA . PRO A 1 166 ? -9.728 16.479 30.516 1.00 47.22 166 PRO A CA 1
ATOM 1302 C C . PRO A 1 166 ? -8.954 16.970 29.288 1.00 47.22 166 PRO A C 1
ATOM 1304 O O . PRO A 1 166 ? -7.842 16.504 29.036 1.00 47.22 166 PRO A O 1
ATOM 1307 N N . ALA A 1 167 ? -9.605 17.839 28.514 1.00 40.16 167 ALA A N 1
ATOM 1308 C CA . ALA A 1 167 ? -9.031 18.514 27.354 1.00 40.16 167 ALA A CA 1
ATOM 1309 C C . ALA A 1 167 ? -7.804 19.356 27.730 1.00 40.16 167 ALA A C 1
ATOM 1311 O O . ALA A 1 167 ? -7.791 19.894 28.863 1.00 40.16 167 ALA A O 1
#

Radius of gyration: 39.71 Å; chains: 1; bounding box: 72×45×111 Å

Sequence (167 aa):
MGGGQSVQEASSNEADNDSIIGISEAVAKRLLGKNKDDEQPAIAQSDGTTSQVSSFRPVSLEANTLYLSKKEQIKVFENYYKQQLKSLEEQNKILKETSQAQFQAAVNEIHKKFPKPLRKDPLCKELQSIVVQCYTDHKDLPLACSHEVKSFVDCVHRQSQKQKIPA

Organism: Helobdella robusta (NCBI:txid6412)

Secondary structure (DSSP, 8-state):
----------------S-------HHHHHHHTT-----------------------PPPPHHHHHHHHHHHHHHHHHHHHHHHHHHHHHHHHHHHHHHHHHHHHHHHHHHHHHS--------TTHHHHHHHHHHHHH-TT-GGGGHHHHHHHHHHHHHHHHHT----

pLDDT: mean 76.54, std 21.14, range [32.56, 98.38]

InterPro domains:
  IPR052632 MICOS complex subunit Mic19 [PTHR21588] (68-163)